Protein AF-A0A973F3N0-F1 (afdb_monomer_lite)

Radius of gyration: 13.16 Å; chains: 1; bounding box: 34×24×32 Å

Structure (mmCIF, N/CA/C/O backbone):
data_AF-A0A973F3N0-F1
#
_entry.id   AF-A0A973F3N0-F1
#
loop_
_atom_site.group_PDB
_atom_site.id
_atom_site.type_symbol
_atom_site.label_atom_id
_atom_site.label_alt_id
_atom_site.label_comp_id
_atom_site.label_asym_id
_atom_site.label_entity_id
_atom_site.label_seq_id
_atom_site.pdbx_PDB_ins_code
_atom_site.Cartn_x
_atom_site.Cartn_y
_atom_site.Cartn_z
_atom_site.occupancy
_atom_site.B_iso_or_equiv
_atom_site.auth_seq_id
_atom_site.auth_comp_id
_atom_site.auth_asym_id
_atom_site.auth_atom_id
_atom_site.pdbx_PDB_model_num
ATOM 1 N N . ARG A 1 1 ? 18.631 14.263 -5.172 1.00 53.53 1 ARG A N 1
ATOM 2 C CA . ARG A 1 1 ? 17.195 14.559 -5.406 1.00 53.53 1 ARG A CA 1
ATOM 3 C C . ARG A 1 1 ? 16.415 13.691 -4.431 1.00 53.53 1 ARG A C 1
ATOM 5 O O . ARG A 1 1 ? 16.680 12.499 -4.420 1.00 53.53 1 ARG A O 1
ATOM 12 N N . PHE A 1 2 ? 15.574 14.262 -3.566 1.00 57.81 2 PHE A N 1
ATOM 13 C CA . PHE A 1 2 ? 14.730 13.453 -2.680 1.00 57.81 2 PHE A CA 1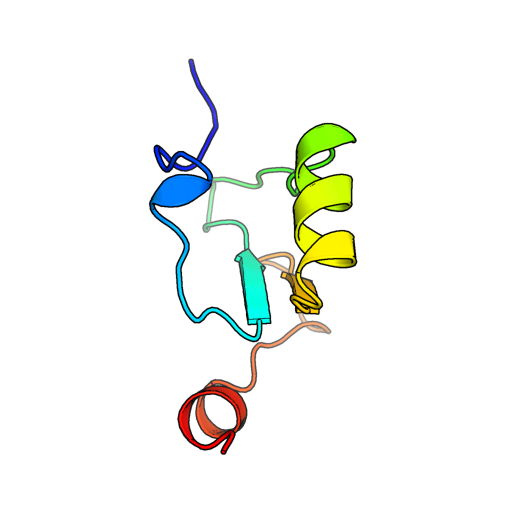
ATOM 14 C C . PHE A 1 2 ? 13.698 12.719 -3.542 1.00 57.81 2 PHE A C 1
ATOM 16 O O . PHE A 1 2 ? 12.966 13.353 -4.299 1.00 57.81 2 PHE A O 1
ATOM 23 N N . ILE A 1 3 ? 13.726 11.392 -3.483 1.00 66.69 3 ILE A N 1
ATOM 24 C CA . ILE A 1 3 ? 12.808 10.487 -4.171 1.00 66.69 3 ILE A CA 1
ATOM 25 C C . ILE A 1 3 ? 11.864 9.932 -3.107 1.00 66.69 3 ILE A C 1
ATOM 27 O O . ILE A 1 3 ? 12.129 8.913 -2.486 1.00 66.69 3 ILE A O 1
ATOM 31 N N . GLY A 1 4 ? 10.829 10.699 -2.787 1.00 70.56 4 GLY A N 1
ATOM 32 C CA . GLY A 1 4 ? 9.881 10.335 -1.745 1.00 70.56 4 GLY A CA 1
ATOM 33 C C . GLY A 1 4 ? 8.603 11.140 -1.869 1.00 70.56 4 GLY A C 1
ATOM 34 O O . GLY A 1 4 ? 8.610 12.264 -2.377 1.00 70.56 4 GLY A O 1
ATOM 35 N N . ILE A 1 5 ? 7.505 10.552 -1.409 1.00 76.75 5 ILE A N 1
ATOM 36 C CA . ILE A 1 5 ? 6.228 11.248 -1.290 1.00 76.75 5 ILE A CA 1
ATOM 37 C C . ILE A 1 5 ? 6.380 12.252 -0.134 1.00 76.75 5 ILE A C 1
ATOM 39 O O . ILE A 1 5 ? 6.777 11.841 0.958 1.00 76.75 5 ILE A O 1
ATOM 43 N N . PRO A 1 6 ? 6.124 13.559 -0.336 1.00 83.44 6 PRO A N 1
ATOM 44 C CA . PRO A 1 6 ? 6.346 14.593 0.676 1.00 83.44 6 PRO A CA 1
ATOM 45 C C . PRO A 1 6 ? 5.232 14.584 1.737 1.00 83.44 6 PRO A C 1
ATOM 47 O O . PRO A 1 6 ? 4.488 15.550 1.892 1.00 83.44 6 PRO A O 1
ATOM 50 N N . VAL A 1 7 ? 5.104 13.466 2.447 1.00 83.12 7 VAL A N 1
ATOM 51 C CA . VAL A 1 7 ? 4.108 13.218 3.489 1.00 83.12 7 VAL A CA 1
ATOM 52 C C . VAL A 1 7 ? 4.836 12.696 4.723 1.00 83.12 7 VAL A C 1
ATOM 54 O O . VAL A 1 7 ? 5.650 11.778 4.638 1.00 83.12 7 VAL A O 1
ATOM 57 N N . VAL A 1 8 ? 4.551 13.281 5.883 1.00 86.44 8 VAL A N 1
ATOM 58 C CA . VAL A 1 8 ? 5.005 12.766 7.179 1.00 86.44 8 VAL A CA 1
ATOM 59 C C . VAL A 1 8 ? 3.916 11.914 7.814 1.00 86.44 8 VAL A C 1
ATOM 61 O O . VAL A 1 8 ? 2.729 12.164 7.624 1.00 86.44 8 VAL A O 1
ATOM 64 N N . TRP A 1 9 ? 4.312 10.920 8.609 1.00 85.12 9 TRP A N 1
ATOM 65 C CA . TRP A 1 9 ? 3.387 9.914 9.140 1.00 85.12 9 TRP A CA 1
ATOM 66 C C . TRP A 1 9 ? 2.124 10.477 9.824 1.00 85.12 9 TRP A C 1
ATOM 68 O O . TRP A 1 9 ? 1.040 9.998 9.510 1.00 85.12 9 TRP A O 1
ATOM 78 N N . PRO A 1 10 ? 2.193 11.528 10.669 1.00 87.94 10 PRO A N 1
ATOM 79 C CA . PRO A 1 10 ? 0.998 12.095 11.306 1.00 87.94 10 PRO A CA 1
ATOM 80 C C . PRO A 1 10 ? -0.046 12.675 10.338 1.00 87.94 10 PRO A C 1
ATOM 82 O O . PRO A 1 10 ? -1.168 12.948 10.750 1.00 87.94 10 PRO A O 1
ATOM 85 N N . GLN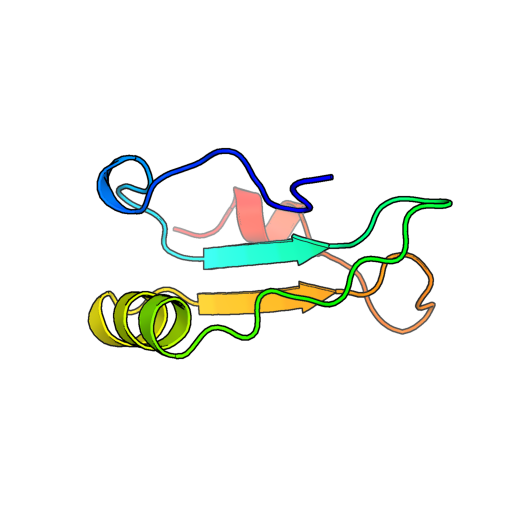 A 1 11 ? 0.312 12.899 9.070 1.00 89.00 11 GLN A N 1
ATOM 86 C CA . GLN A 1 11 ? -0.623 13.348 8.035 1.00 89.00 11 GLN A CA 1
ATOM 87 C C . GLN A 1 11 ? -1.446 12.192 7.449 1.00 89.00 11 GLN A C 1
ATOM 89 O O . GLN A 1 11 ? -2.480 12.435 6.832 1.00 89.00 11 GLN A O 1
ATOM 94 N N . ILE A 1 12 ? -1.014 10.943 7.643 1.00 89.00 12 ILE A N 1
ATOM 95 C CA . ILE A 1 12 ? -1.754 9.748 7.241 1.00 89.00 12 ILE A CA 1
ATOM 96 C C . ILE A 1 12 ? -2.688 9.387 8.397 1.00 89.00 12 ILE A C 1
ATOM 98 O O . ILE A 1 12 ? -2.246 8.965 9.463 1.00 89.00 12 ILE A O 1
ATOM 102 N N . SER A 1 13 ? -3.992 9.569 8.198 1.00 88.25 13 SER A N 1
ATOM 103 C CA . SER A 1 13 ? -5.016 9.272 9.205 1.00 88.25 13 SER A CA 1
ATOM 104 C C . SER A 1 13 ? -6.176 8.495 8.589 1.00 88.25 13 SER A C 1
ATOM 106 O O . SER A 1 13 ? -6.479 8.668 7.411 1.00 88.25 13 SER A O 1
ATOM 108 N N . ASN A 1 14 ? -6.802 7.615 9.382 1.00 88.50 14 ASN A N 1
ATOM 109 C CA . ASN A 1 14 ? -7.919 6.748 8.970 1.00 88.50 14 ASN A CA 1
ATOM 110 C C . ASN A 1 14 ? -7.653 5.883 7.718 1.00 88.50 14 ASN A C 1
ATOM 112 O O . ASN A 1 14 ? -8.589 5.448 7.050 1.00 88.50 14 ASN A O 1
ATOM 116 N N . ALA A 1 15 ? -6.386 5.614 7.394 1.00 91.38 15 ALA A N 1
ATOM 117 C CA . ALA A 1 15 ? -6.026 4.751 6.278 1.00 91.38 15 ALA A CA 1
ATOM 118 C C . ALA A 1 15 ? -6.166 3.275 6.678 1.00 91.38 15 ALA A C 1
ATOM 120 O O . ALA A 1 15 ? -5.554 2.839 7.648 1.00 91.38 15 ALA A O 1
ATOM 121 N N . LYS A 1 16 ? -6.938 2.501 5.908 1.00 90.81 16 LYS A N 1
ATOM 122 C CA . LYS A 1 16 ? -6.994 1.031 6.028 1.00 90.81 16 LYS A CA 1
ATOM 123 C C . LYS A 1 16 ? -5.949 0.342 5.146 1.00 90.81 16 LYS A C 1
ATOM 125 O O . LYS A 1 16 ? -5.411 -0.698 5.514 1.00 90.81 16 LYS A O 1
ATOM 130 N N . VAL A 1 17 ? -5.663 0.920 3.979 1.00 92.75 17 VAL A N 1
ATOM 131 C CA . VAL A 1 17 ? -4.755 0.361 2.971 1.00 92.75 17 VAL A CA 1
ATOM 132 C C . VAL A 1 17 ? -3.937 1.482 2.328 1.00 92.75 17 VAL A C 1
ATOM 134 O O . VAL A 1 17 ? -4.466 2.555 2.044 1.00 92.75 17 VAL A O 1
ATOM 137 N N . ILE A 1 18 ? -2.656 1.218 2.081 1.00 92.25 18 ILE A N 1
ATOM 138 C CA . ILE A 1 18 ? -1.734 2.027 1.285 1.00 92.25 18 ILE A CA 1
ATOM 139 C C . ILE A 1 18 ? -1.279 1.175 0.098 1.00 92.25 18 ILE A C 1
ATOM 141 O O . ILE A 1 18 ? -0.813 0.048 0.270 1.00 92.25 18 ILE A O 1
ATOM 145 N N . VAL A 1 19 ? -1.395 1.727 -1.107 1.00 91.31 19 VAL A N 1
ATOM 146 C CA . VAL A 1 19 ? -0.905 1.103 -2.341 1.00 91.31 19 VAL A CA 1
ATOM 147 C C . VAL A 1 19 ? 0.154 2.013 -2.945 1.00 91.31 19 VAL A C 1
ATOM 149 O O . VAL A 1 19 ? -0.119 3.178 -3.229 1.00 91.31 19 VAL A O 1
ATOM 152 N N . GLU A 1 20 ? 1.359 1.488 -3.131 1.00 89.94 20 GLU A N 1
ATOM 153 C CA . GLU A 1 20 ? 2.471 2.196 -3.757 1.00 89.94 20 GLU A CA 1
ATOM 154 C C . GLU A 1 20 ? 2.695 1.664 -5.173 1.00 89.94 20 GLU A C 1
ATOM 156 O O . GLU A 1 20 ? 2.756 0.454 -5.399 1.00 89.94 20 GLU A O 1
ATOM 161 N N . THR A 1 21 ? 2.803 2.572 -6.142 1.00 87.69 21 THR A N 1
ATOM 162 C CA . THR A 1 21 ? 3.029 2.227 -7.546 1.00 87.69 21 THR A CA 1
ATOM 163 C C . THR A 1 21 ? 4.031 3.179 -8.182 1.00 87.69 21 THR A C 1
ATOM 165 O O . THR A 1 21 ? 4.127 4.347 -7.796 1.00 87.69 21 THR A O 1
ATOM 168 N N . SER A 1 22 ? 4.801 2.669 -9.140 1.00 82.31 22 SER A N 1
ATOM 169 C CA . SER A 1 22 ? 5.694 3.486 -9.957 1.00 82.31 22 SER A CA 1
ATOM 170 C C . SER A 1 22 ? 4.919 4.250 -11.038 1.00 82.31 22 SER A C 1
ATOM 172 O O . SER A 1 22 ? 3.742 3.994 -11.290 1.00 82.31 22 SER A O 1
ATOM 174 N N . LEU A 1 23 ? 5.575 5.230 -11.661 1.00 80.75 23 LEU A N 1
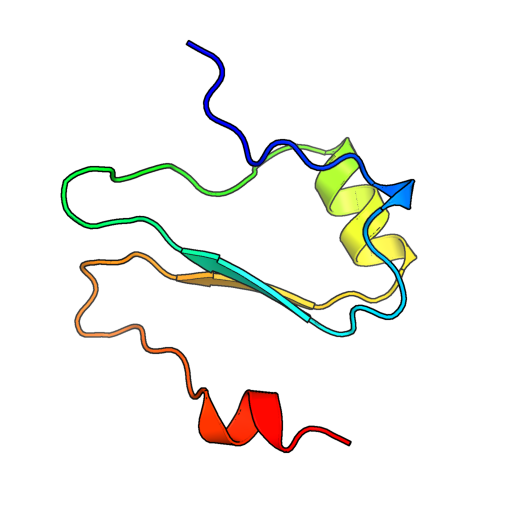ATOM 175 C CA . LEU A 1 23 ? 5.023 5.979 -12.793 1.00 80.75 23 LEU A CA 1
ATOM 176 C C . LEU A 1 23 ? 5.739 5.562 -14.079 1.00 80.75 23 LEU A C 1
ATOM 178 O O . LEU A 1 23 ? 6.893 5.123 -14.033 1.00 80.75 23 LEU A O 1
ATOM 182 N N . ASP A 1 24 ? 5.085 5.750 -15.224 1.00 80.38 24 ASP A N 1
ATOM 183 C CA . ASP A 1 24 ? 5.722 5.523 -16.521 1.00 80.38 24 ASP A CA 1
ATOM 184 C C . ASP A 1 24 ? 6.975 6.402 -16.675 1.00 80.38 24 ASP A C 1
ATOM 186 O O . ASP A 1 24 ? 6.987 7.584 -16.322 1.00 80.38 24 ASP A O 1
ATOM 190 N N . GLY A 1 25 ? 8.071 5.799 -17.132 1.00 79.94 25 GLY A N 1
ATOM 191 C CA . GLY A 1 25 ? 9.386 6.444 -17.201 1.00 79.94 25 GLY A CA 1
ATOM 192 C C . GLY A 1 25 ? 10.022 6.801 -15.846 1.00 79.94 25 GLY A C 1
ATOM 193 O O . GLY A 1 25 ? 11.109 7.381 -15.826 1.00 79.94 25 GLY A O 1
ATOM 194 N N . PHE A 1 26 ? 9.396 6.448 -14.718 1.00 79.94 26 PHE A N 1
ATOM 195 C CA . PHE A 1 26 ? 9.927 6.662 -13.370 1.00 79.94 26 PHE A CA 1
ATOM 196 C C . PHE A 1 26 ? 9.758 5.400 -12.498 1.00 79.94 26 PHE A C 1
ATOM 198 O O . PHE A 1 26 ? 8.948 5.377 -11.563 1.00 79.94 26 PHE A O 1
ATOM 205 N N . PRO A 1 27 ? 10.518 4.327 -12.803 1.00 73.62 27 PRO A N 1
ATOM 206 C CA . PRO A 1 27 ? 10.513 3.103 -12.014 1.00 73.62 27 PRO A CA 1
ATOM 207 C C . PRO A 1 27 ? 11.210 3.366 -10.676 1.00 73.62 27 PRO A C 1
ATOM 209 O O . PRO A 1 27 ? 12.437 3.370 -10.586 1.00 73.62 27 PRO A O 1
ATOM 212 N N . LEU A 1 28 ? 10.415 3.646 -9.648 1.00 74.62 28 LEU A N 1
ATOM 213 C CA . LEU A 1 28 ? 10.887 3.797 -8.280 1.00 74.62 28 LEU A CA 1
ATOM 214 C C . LEU A 1 28 ? 10.724 2.470 -7.535 1.00 74.62 28 LEU A C 1
ATOM 216 O O . LEU A 1 28 ? 9.682 1.821 -7.655 1.00 74.62 28 LEU A O 1
ATOM 220 N N . ASP A 1 29 ? 11.742 2.097 -6.764 1.00 80.31 29 ASP A N 1
ATOM 221 C CA . ASP A 1 29 ? 11.622 1.010 -5.800 1.00 80.31 29 ASP A CA 1
ATOM 222 C C . ASP A 1 29 ? 10.665 1.414 -4.681 1.00 80.31 29 ASP A C 1
ATOM 224 O O . ASP A 1 29 ? 10.651 2.563 -4.235 1.00 80.31 29 ASP A O 1
ATOM 228 N N . ALA A 1 30 ? 9.877 0.453 -4.214 1.00 82.75 30 ALA A N 1
ATOM 229 C CA . ALA A 1 30 ? 8.932 0.699 -3.142 1.00 82.75 30 ALA A CA 1
ATOM 230 C C . ALA A 1 30 ? 9.626 1.073 -1.820 1.00 82.75 30 ALA A C 1
ATOM 232 O O . ALA A 1 30 ? 10.756 0.657 -1.543 1.00 82.75 30 ALA A O 1
ATOM 233 N N . SER A 1 31 ? 8.913 1.805 -0.964 1.00 83.38 31 SER A N 1
ATOM 234 C CA . SER A 1 31 ? 9.380 2.194 0.369 1.00 83.38 31 SER A CA 1
ATOM 235 C C . SER A 1 31 ? 9.874 0.994 1.200 1.00 83.38 31 SER A C 1
ATOM 237 O O . SER A 1 31 ? 9.095 0.143 1.623 1.00 83.38 31 SER A O 1
ATOM 239 N N . SER A 1 32 ? 11.181 0.950 1.501 1.00 75.69 32 SER A N 1
ATOM 240 C CA . SER A 1 32 ? 11.831 -0.181 2.191 1.00 75.69 32 SER A CA 1
ATOM 241 C C . SER A 1 32 ? 12.292 0.109 3.636 1.00 75.69 32 SER A C 1
ATOM 243 O O . SER A 1 32 ? 13.144 -0.595 4.181 1.00 75.69 32 SER A O 1
ATOM 245 N N . GLY A 1 33 ? 11.796 1.178 4.269 1.00 83.25 33 GLY A N 1
ATOM 246 C CA . GLY A 1 33 ? 12.289 1.649 5.572 1.00 83.25 33 GLY A CA 1
ATOM 247 C C . GLY A 1 33 ? 11.701 0.901 6.775 1.00 83.25 33 GLY A C 1
ATOM 248 O O . GLY A 1 33 ? 10.484 0.804 6.913 1.00 83.25 33 GLY A O 1
ATOM 249 N N . SER A 1 34 ? 12.541 0.456 7.716 1.00 84.75 34 SER A N 1
ATOM 250 C CA . SER A 1 34 ? 12.096 -0.249 8.935 1.00 84.75 34 SER A CA 1
ATOM 251 C C . SER A 1 34 ? 11.116 0.567 9.785 1.00 84.75 34 SER A C 1
ATOM 253 O O . SER A 1 34 ? 10.121 0.030 10.262 1.00 84.75 34 SER A O 1
ATOM 255 N N . HIS A 1 35 ? 11.349 1.875 9.927 1.00 84.44 35 HIS A N 1
ATOM 256 C CA . HIS A 1 35 ? 10.447 2.776 10.650 1.00 84.44 35 HIS A CA 1
ATOM 257 C C . HIS A 1 35 ? 9.080 2.917 9.959 1.00 84.44 35 HIS A C 1
ATOM 259 O O . HIS A 1 35 ? 8.051 2.984 10.623 1.00 84.44 35 HIS A O 1
ATOM 265 N N . PHE A 1 36 ? 9.056 2.917 8.623 1.00 86.94 36 PHE A N 1
ATOM 266 C CA . PHE A 1 36 ? 7.813 2.935 7.853 1.00 86.94 36 PHE A CA 1
ATOM 267 C C . PHE A 1 36 ? 7.017 1.645 8.080 1.00 86.94 36 PHE A C 1
ATOM 269 O O . PHE A 1 36 ? 5.860 1.705 8.493 1.00 86.94 36 PHE A O 1
ATOM 276 N N . PHE A 1 37 ? 7.662 0.485 7.921 1.00 87.94 37 PHE A N 1
ATOM 277 C CA . PHE A 1 37 ? 7.013 -0.806 8.152 1.00 87.94 37 PHE A CA 1
ATOM 278 C C . PHE A 1 37 ? 6.536 -0.986 9.589 1.00 87.94 37 PHE A C 1
ATOM 280 O O . PHE A 1 37 ? 5.467 -1.550 9.793 1.00 87.94 37 PHE A O 1
ATOM 287 N N . HIS A 1 38 ? 7.280 -0.484 10.578 1.00 89.19 38 HIS A N 1
ATOM 288 C CA . HIS A 1 38 ? 6.843 -0.514 11.971 1.00 89.19 38 HIS A CA 1
ATOM 289 C C . HIS A 1 38 ? 5.506 0.209 12.155 1.00 89.19 38 HIS A C 1
ATOM 291 O O . HIS A 1 38 ? 4.629 -0.295 12.851 1.00 89.19 38 HIS A O 1
ATOM 297 N N . ASN A 1 39 ? 5.322 1.367 11.521 1.00 89.19 39 ASN A N 1
ATOM 298 C CA . ASN A 1 39 ? 4.073 2.106 11.650 1.00 89.19 39 ASN A CA 1
ATOM 299 C C . ASN A 1 39 ? 2.921 1.432 10.894 1.00 89.19 39 ASN A C 1
ATOM 301 O O . ASN A 1 39 ? 1.821 1.334 11.431 1.00 89.19 39 ASN A O 1
ATOM 305 N N . VAL A 1 40 ? 3.184 0.931 9.682 1.00 91.44 40 VAL A N 1
ATOM 306 C CA . VAL A 1 40 ? 2.216 0.167 8.879 1.00 91.44 40 VAL A CA 1
ATOM 307 C C . VAL A 1 40 ? 1.684 -1.030 9.673 1.00 91.44 40 VAL A C 1
ATOM 309 O O . VAL A 1 40 ? 0.472 -1.195 9.801 1.00 91.44 40 VAL A O 1
ATOM 312 N N . THR A 1 41 ? 2.574 -1.829 10.269 1.00 89.69 41 THR A N 1
ATOM 313 C CA . THR A 1 41 ? 2.176 -3.013 11.044 1.00 89.69 41 THR A CA 1
ATOM 314 C C . THR A 1 41 ? 1.511 -2.645 12.368 1.00 89.69 41 THR A C 1
ATOM 316 O O . THR A 1 41 ? 0.482 -3.224 12.707 1.00 89.69 41 THR A O 1
ATOM 319 N N . SER A 1 42 ? 2.035 -1.653 13.094 1.00 90.94 42 SER A N 1
ATOM 320 C CA . SER A 1 42 ? 1.484 -1.228 14.392 1.00 90.94 42 SER A CA 1
ATOM 321 C C . SER A 1 42 ? 0.088 -0.615 14.283 1.00 90.94 42 SER A C 1
ATOM 323 O O . SER A 1 42 ? -0.702 -0.726 15.216 1.00 90.94 42 SER A O 1
ATOM 325 N N . MET A 1 43 ? -0.224 0.032 13.157 1.00 89.56 43 MET A N 1
ATOM 326 C CA . MET A 1 43 ? -1.527 0.661 12.912 1.00 89.56 43 MET A CA 1
ATOM 327 C C . MET A 1 43 ? -2.487 -0.226 12.111 1.00 89.56 43 MET A C 1
ATOM 329 O O . MET A 1 43 ? -3.572 0.227 11.759 1.00 89.56 43 MET A O 1
ATOM 333 N N . ASN A 1 44 ? -2.108 -1.484 11.850 1.00 91.12 44 ASN A N 1
ATOM 334 C CA . ASN A 1 44 ? -2.894 -2.442 11.073 1.00 91.12 44 ASN A CA 1
ATOM 335 C C . ASN A 1 44 ? -3.299 -1.905 9.686 1.00 91.12 44 ASN A C 1
ATOM 337 O O . ASN A 1 44 ? -4.437 -2.060 9.243 1.00 91.12 44 ASN A O 1
ATOM 341 N N . VAL A 1 45 ? -2.359 -1.241 9.015 1.00 92.94 45 VAL A N 1
ATOM 342 C CA . VAL A 1 45 ? -2.544 -0.718 7.662 1.00 92.94 45 VAL A CA 1
ATOM 343 C C . VAL A 1 45 ? -2.036 -1.761 6.672 1.00 92.94 45 VAL A C 1
ATOM 345 O O . VAL A 1 45 ? -0.898 -2.214 6.771 1.00 92.94 45 VAL A O 1
ATOM 348 N N . GLY A 1 46 ? -2.858 -2.148 5.698 1.00 92.19 46 GLY A N 1
ATOM 349 C CA . GLY A 1 46 ? -2.394 -2.990 4.593 1.00 92.19 46 GLY A CA 1
ATOM 350 C C . GLY A 1 46 ? -1.440 -2.208 3.690 1.00 92.19 46 GLY A C 1
ATOM 351 O O . GLY A 1 46 ? -1.760 -1.086 3.311 1.00 92.19 46 GLY A O 1
ATOM 352 N N . TYR A 1 47 ? -0.289 -2.774 3.326 1.00 92.38 47 TYR A N 1
ATOM 353 C CA . TYR A 1 47 ? 0.662 -2.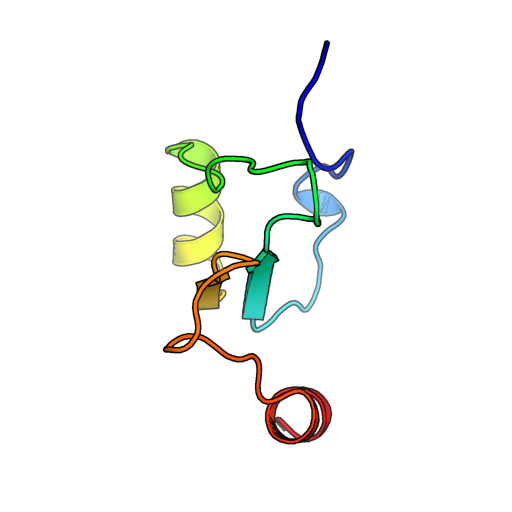142 2.405 1.00 92.38 47 TYR A CA 1
ATOM 354 C C . TYR A 1 47 ? 0.942 -3.052 1.211 1.00 92.38 47 TYR A C 1
ATOM 356 O O . TYR A 1 47 ? 1.350 -4.200 1.385 1.00 92.38 47 TYR A O 1
ATOM 364 N N . PHE A 1 48 ? 0.724 -2.526 0.007 1.00 91.50 48 PHE A N 1
ATOM 365 C CA . PHE A 1 48 ? 0.898 -3.246 -1.252 1.00 91.50 48 PHE A CA 1
ATOM 366 C C . PHE A 1 48 ? 1.772 -2.447 -2.208 1.00 91.50 48 PHE A C 1
ATOM 368 O O . PHE A 1 48 ? 1.665 -1.224 -2.286 1.00 91.50 48 PHE A O 1
ATOM 375 N N . THR A 1 49 ? 2.598 -3.152 -2.973 1.00 89.94 49 THR A N 1
ATOM 376 C CA . THR A 1 49 ? 3.496 -2.558 -3.961 1.00 89.94 49 THR A CA 1
ATOM 377 C C . THR A 1 49 ? 3.175 -3.138 -5.329 1.00 89.94 49 THR A C 1
ATOM 379 O O . THR A 1 49 ? 3.151 -4.355 -5.512 1.00 89.94 49 THR A O 1
ATOM 382 N N . ILE A 1 50 ? 2.858 -2.270 -6.288 1.00 88.44 50 ILE A N 1
ATOM 383 C CA . ILE A 1 50 ? 2.432 -2.681 -7.627 1.00 88.44 50 ILE A CA 1
ATOM 384 C C . ILE A 1 50 ? 3.339 -2.021 -8.665 1.00 88.44 50 ILE A C 1
ATOM 386 O O . ILE A 1 50 ? 3.292 -0.798 -8.836 1.00 88.44 50 ILE A O 1
ATOM 390 N N . PRO A 1 51 ? 4.173 -2.803 -9.369 1.00 83.62 51 PRO A N 1
ATOM 391 C CA . PRO A 1 51 ? 5.018 -2.269 -10.428 1.00 83.62 51 PRO A CA 1
ATOM 392 C C . PRO A 1 51 ? 4.163 -1.773 -11.601 1.00 83.62 51 PRO A C 1
ATOM 394 O O . PRO A 1 51 ? 3.291 -2.493 -12.080 1.00 83.62 51 PRO A O 1
ATOM 397 N N . HIS A 1 52 ? 4.451 -0.564 -12.094 1.00 76.19 52 HIS A N 1
ATOM 398 C CA . HIS A 1 52 ? 3.689 0.088 -13.168 1.00 76.19 52 HIS A CA 1
ATOM 399 C C . HIS A 1 52 ? 3.641 -0.717 -14.477 1.00 76.19 52 HIS A C 1
ATOM 401 O O . HIS A 1 52 ? 2.636 -0.704 -15.178 1.00 76.19 52 HIS A O 1
ATOM 407 N N . ASN A 1 53 ? 4.713 -1.455 -14.785 1.00 73.88 53 ASN A N 1
ATOM 408 C CA . ASN A 1 53 ? 4.895 -2.140 -16.070 1.00 73.88 53 ASN A CA 1
ATOM 409 C C . ASN A 1 53 ? 4.681 -3.660 -15.989 1.00 73.88 53 ASN A C 1
ATOM 411 O O . ASN A 1 53 ? 5.229 -4.402 -16.802 1.00 73.88 53 ASN A O 1
ATOM 415 N N . SER A 1 54 ? 3.940 -4.148 -14.993 1.00 79.00 54 SER A N 1
ATOM 416 C CA . SER A 1 54 ? 3.625 -5.575 -14.905 1.00 79.00 54 SER A CA 1
ATOM 417 C C . SER A 1 54 ? 2.288 -5.880 -15.567 1.00 79.00 54 SER A C 1
ATOM 419 O O . SER A 1 54 ? 1.268 -5.296 -15.218 1.00 79.00 54 SER A O 1
ATOM 421 N N . HIS A 1 55 ? 2.286 -6.847 -16.484 1.00 78.88 55 HIS A N 1
ATOM 422 C CA . HIS A 1 55 ? 1.054 -7.400 -17.049 1.00 78.88 55 HIS A CA 1
ATOM 423 C C . HIS A 1 55 ? 0.289 -8.284 -16.051 1.00 78.88 55 HIS A C 1
ATOM 425 O O . HIS A 1 55 ? -0.905 -8.509 -16.233 1.00 78.88 55 HIS A O 1
ATOM 431 N N . ASP A 1 56 ? 0.960 -8.736 -14.989 1.00 85.69 56 ASP A N 1
ATOM 432 C CA . ASP A 1 56 ? 0.406 -9.643 -13.980 1.00 85.69 56 ASP A CA 1
ATOM 433 C C . ASP A 1 56 ? -0.055 -8.912 -12.707 1.00 85.69 56 ASP A C 1
ATOM 435 O O . ASP A 1 56 ? -0.542 -9.545 -11.770 1.00 85.69 56 ASP A O 1
ATOM 439 N N . ALA A 1 57 ? 0.110 -7.584 -12.634 1.00 86.44 57 ALA A N 1
ATOM 440 C CA . ALA A 1 57 ? -0.272 -6.793 -11.468 1.00 86.44 57 ALA A CA 1
ATOM 441 C C . ALA A 1 57 ? -1.225 -5.656 -11.857 1.00 86.44 57 ALA A C 1
ATOM 443 O O . ALA A 1 57 ? -0.920 -4.825 -12.705 1.00 86.44 57 ALA A O 1
ATOM 444 N N . SER A 1 58 ? -2.380 -5.598 -11.196 1.00 87.19 58 SER A N 1
ATOM 445 C CA . SER A 1 58 ? -3.407 -4.581 -11.431 1.00 87.19 58 SER A CA 1
ATOM 446 C C . SER A 1 58 ? -4.056 -4.155 -10.120 1.00 87.19 58 SER A C 1
ATOM 448 O O . SER A 1 58 ? -4.218 -4.975 -9.216 1.00 87.19 58 SER A O 1
ATOM 450 N N . ILE A 1 59 ? -4.486 -2.897 -10.035 1.00 89.00 59 ILE A N 1
ATOM 451 C CA . ILE A 1 59 ? -5.254 -2.388 -8.894 1.00 89.00 59 ILE A CA 1
ATOM 452 C C . ILE A 1 59 ? -6.744 -2.486 -9.222 1.00 89.00 59 ILE A C 1
ATOM 454 O O . ILE A 1 59 ? -7.212 -1.849 -10.165 1.00 89.00 59 ILE A O 1
ATOM 458 N N . ASN A 1 60 ? -7.504 -3.240 -8.425 1.00 91.75 60 ASN A N 1
ATOM 459 C CA . ASN A 1 60 ? -8.964 -3.209 -8.492 1.00 91.75 60 ASN A CA 1
ATOM 460 C C . ASN A 1 60 ? -9.484 -1.975 -7.737 1.00 91.75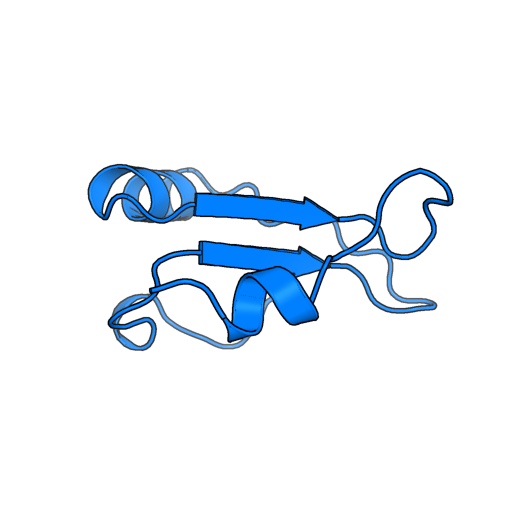 60 ASN A C 1
ATOM 462 O O . ASN A 1 60 ? -9.748 -2.026 -6.535 1.00 91.75 60 ASN A O 1
ATOM 466 N N . MET A 1 61 ? -9.583 -0.854 -8.452 1.00 90.12 61 MET A N 1
ATOM 467 C CA . MET A 1 61 ? -10.040 0.416 -7.883 1.00 90.12 61 MET A CA 1
ATOM 468 C C . MET A 1 61 ? -11.497 0.348 -7.421 1.00 90.12 61 MET A C 1
ATOM 470 O O . MET A 1 61 ? -11.815 0.912 -6.379 1.00 90.12 61 MET A O 1
ATOM 474 N N . ASP A 1 62 ? -12.355 -0.390 -8.130 1.00 94.25 62 ASP A N 1
ATOM 475 C CA . ASP A 1 62 ? -13.765 -0.542 -7.762 1.00 94.25 62 ASP A CA 1
ATOM 476 C C . ASP A 1 62 ? -13.908 -1.222 -6.398 1.00 94.25 62 ASP A C 1
ATOM 478 O O . ASP A 1 62 ? -14.647 -0.750 -5.539 1.00 94.25 62 ASP A O 1
ATOM 482 N N . PHE A 1 63 ? -13.151 -2.292 -6.149 1.00 92.88 63 PHE A N 1
ATOM 483 C CA . PHE A 1 63 ? -13.120 -2.939 -4.839 1.00 92.88 63 PHE A CA 1
ATOM 484 C C . PHE A 1 63 ? -12.629 -1.981 -3.745 1.00 92.88 63 PHE A C 1
ATOM 486 O O . PHE A 1 63 ? -13.261 -1.876 -2.698 1.00 92.88 63 PHE A O 1
ATOM 493 N N . LEU A 1 64 ? -11.532 -1.253 -3.991 1.00 91.31 64 LEU A N 1
ATOM 494 C CA . 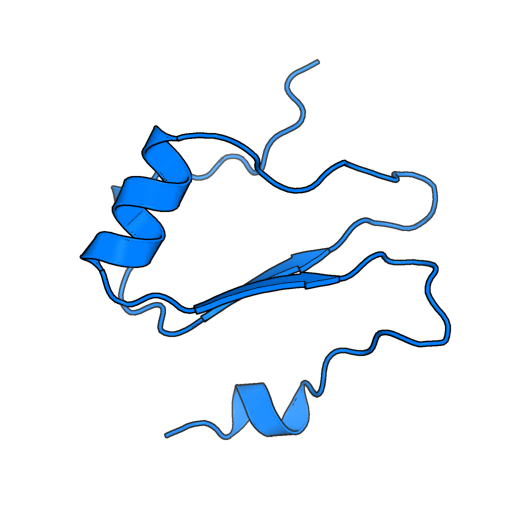LEU A 1 64 ? -10.966 -0.323 -3.008 1.00 91.31 64 LEU A CA 1
ATOM 495 C C . LEU A 1 64 ? -11.905 0.845 -2.679 1.00 91.31 64 LEU A C 1
ATOM 497 O O . LEU A 1 64 ? -11.914 1.308 -1.542 1.00 91.31 64 LEU A O 1
ATOM 501 N N . MET A 1 65 ? -12.695 1.319 -3.643 1.00 88.88 65 MET A N 1
ATOM 502 C CA . MET A 1 65 ? -13.666 2.398 -3.427 1.00 88.88 65 MET A CA 1
ATOM 503 C C . MET A 1 65 ? -14.927 1.938 -2.685 1.00 88.88 65 MET A C 1
ATOM 505 O O . MET A 1 65 ? -15.619 2.774 -2.111 1.00 88.88 65 MET A O 1
ATOM 509 N N . ASN A 1 66 ? -15.221 0.635 -2.683 1.00 92.19 66 ASN A N 1
ATOM 510 C CA . ASN A 1 66 ? -16.412 0.054 -2.055 1.00 92.19 66 ASN A CA 1
ATOM 511 C C . ASN A 1 66 ? -16.095 -0.758 -0.786 1.00 92.19 66 ASN A C 1
ATOM 513 O O . ASN A 1 66 ? -16.952 -1.490 -0.296 1.00 92.19 66 ASN A O 1
ATOM 517 N N . ILE A 1 67 ? -14.869 -0.668 -0.263 1.00 84.62 67 ILE A N 1
ATOM 518 C CA . ILE A 1 67 ? -14.488 -1.358 0.969 1.00 84.62 67 ILE A CA 1
ATOM 519 C C . ILE A 1 67 ? -15.129 -0.651 2.179 1.00 84.62 67 ILE A C 1
ATOM 521 O O . ILE A 1 67 ? -14.879 0.531 2.419 1.00 84.62 67 ILE A O 1
ATOM 525 N N . GLU A 1 68 ? -15.981 -1.364 2.922 1.00 73.00 68 GLU A N 1
ATOM 526 C CA . GLU A 1 68 ? -16.652 -0.848 4.133 1.00 73.00 68 GLU A CA 1
ATOM 527 C C . GLU A 1 68 ? -15.703 -0.697 5.327 1.00 73.00 68 GLU A C 1
ATOM 529 O O . GLU A 1 68 ? -14.790 -1.535 5.544 1.00 73.00 68 GLU A O 1
#

pLDDT: mean 84.72, std 7.99, range [53.53, 94.25]

Sequence (68 aa):
RFIGIPVVWPQISNAKVIVETSLDGFPLDASSGSHFFHNVTSMNVGYFTIPHNSHDASINMDFLMNIE

Foldseek 3Di:
DDPDDPDDPVNDPPAQEDEAEADVVGFDDDDDDPVVVVVCVVVNHHYYYAYPPDPPGDDPVVCVVPPD

Secondary structure (DSSP, 8-state):
---S-S--GGG--S-SEEEEE-BTTB-PPP---HHHHHHHHHTT-EEEEE-TT-TT----HHHHHT--